Protein AF-A0A251U8L8-F1 (afdb_monomer)

pLDDT: mean 77.56, std 22.15, range [32.16, 98.56]

Secondary structure (DSSP, 8-state):
-EEE-TTS---S----TT-TT--EEE--SS--S--TT-TT-TT--EEE--SS---SSGGGGGGGG-TT--EEE--SS-TTSS---TTTTTT-----------SSS-SS-SS-GGGS-HHHHHHHHTTS--SEEE-TT-TTHHHHHHHH-

Solvent-accessible surface area (backbone atoms only — not comparable to full-atom values): 8426 Å² total; per-residue (Å²): 83,79,48,81,60,49,67,66,67,41,55,64,57,63,85,39,80,86,49,46,69,34,25,30,41,34,44,25,48,26,47,27,46,42,48,55,43,52,47,58,29,48,49,24,28,34,42,33,44,26,39,25,49,32,35,43,63,76,30,48,48,38,55,54,51,28,66,45,30,28,37,41,32,48,19,44,24,33,29,52,70,56,86,72,79,60,79,74,64,78,74,72,80,86,72,96,70,95,71,92,69,79,90,78,76,80,89,77,74,81,88,56,88,79,74,72,61,67,60,55,52,36,67,33,49,63,78,44,64,65,78,42,78,44,39,56,73,23,71,39,38,72,60,58,55,69,60,78,110

Organism: Helianthus annuus (NCBI:txid4232)

Radius of gyration: 16.39 Å; Cα contacts (8 Å, |Δi|>4): 284; chains: 1; bounding box: 43×41×38 Å

Structure (mmCIF, N/CA/C/O backbone):
data_AF-A0A251U8L8-F1
#
_entry.id   AF-A0A251U8L8-F1
#
loop_
_atom_site.group_PDB
_atom_site.id
_atom_site.type_symbol
_atom_site.label_atom_id
_atom_site.label_alt_id
_atom_site.label_comp_id
_atom_site.label_asym_id
_atom_site.label_entity_id
_atom_site.label_seq_id
_atom_site.pdbx_PDB_ins_code
_atom_site.Cartn_x
_atom_site.Cartn_y
_atom_site.Cartn_z
_atom_site.occupancy
_atom_site.B_iso_or_equiv
_atom_site.auth_seq_id
_atom_site.auth_comp_id
_atom_site.auth_asym_id
_atom_site.auth_atom_id
_atom_site.pdbx_PDB_model_num
ATOM 1 N N . MET A 1 1 ? -15.989 6.226 3.269 1.00 86.88 1 MET A N 1
ATOM 2 C CA . MET A 1 1 ? -16.018 6.771 1.889 1.00 86.88 1 MET A CA 1
ATOM 3 C C . MET A 1 1 ? -15.158 5.890 0.994 1.00 86.88 1 MET A C 1
ATOM 5 O O . MET A 1 1 ? -14.094 5.481 1.447 1.00 86.88 1 MET A O 1
ATOM 9 N N . CYS A 1 2 ? -15.615 5.584 -0.222 1.00 94.44 2 CYS A N 1
ATOM 10 C CA . CYS A 1 2 ? -14.867 4.797 -1.208 1.00 94.44 2 CYS A CA 1
ATOM 11 C C . CYS A 1 2 ? -14.440 5.710 -2.364 1.00 94.44 2 CYS A C 1
ATOM 13 O O . CYS A 1 2 ? -15.268 6.466 -2.872 1.00 94.44 2 CYS A O 1
ATOM 15 N N . LEU A 1 3 ? -13.169 5.651 -2.749 1.00 95.31 3 LEU A N 1
ATOM 16 C CA . LEU A 1 3 ? -12.594 6.389 -3.867 1.00 95.31 3 LEU A CA 1
ATOM 17 C C . LEU A 1 3 ? -11.975 5.392 -4.849 1.00 95.31 3 LEU A C 1
ATOM 19 O O . LEU A 1 3 ? -11.198 4.533 -4.441 1.00 95.31 3 LEU A O 1
ATOM 23 N N . ARG A 1 4 ? -12.318 5.511 -6.134 1.00 96.25 4 ARG A N 1
ATOM 24 C CA . ARG A 1 4 ? -11.765 4.668 -7.199 1.00 96.25 4 ARG A CA 1
ATOM 25 C C . ARG A 1 4 ? -10.982 5.519 -8.183 1.00 96.25 4 ARG A C 1
ATOM 27 O O . ARG A 1 4 ? -11.514 6.492 -8.711 1.00 96.25 4 ARG A O 1
ATOM 34 N N . LEU A 1 5 ? -9.730 5.144 -8.389 1.00 94.94 5 LEU A N 1
ATOM 35 C CA . LEU A 1 5 ? -8.741 5.785 -9.250 1.00 94.94 5 LEU A CA 1
ATOM 36 C C . LEU A 1 5 ? -8.019 4.730 -10.111 1.00 94.94 5 LEU A C 1
ATOM 38 O O . LEU A 1 5 ? -6.861 4.909 -10.483 1.00 94.94 5 LEU A O 1
ATOM 42 N N . ASN A 1 6 ? -8.686 3.611 -10.397 1.00 96.38 6 ASN A N 1
ATOM 43 C CA . ASN A 1 6 ? -8.136 2.501 -11.163 1.00 96.38 6 ASN A CA 1
ATOM 44 C C . ASN A 1 6 ? -8.095 2.803 -12.672 1.00 96.38 6 ASN A C 1
ATOM 46 O O . ASN A 1 6 ? -8.942 3.536 -13.184 1.00 96.38 6 ASN A O 1
ATOM 50 N N . SER A 1 7 ? -7.147 2.202 -13.397 1.00 96.25 7 SER A N 1
ATOM 51 C CA . SER A 1 7 ? -7.055 2.303 -14.869 1.00 96.25 7 SER A CA 1
ATOM 52 C C . SER A 1 7 ? -6.868 3.727 -15.414 1.00 96.25 7 SER A C 1
ATOM 54 O O . SER A 1 7 ? -7.294 4.039 -16.526 1.00 96.25 7 SER A O 1
ATOM 56 N N . LEU A 1 8 ? -6.208 4.597 -14.648 1.00 95.88 8 LEU A N 1
ATOM 57 C CA . LEU A 1 8 ? -5.952 5.995 -15.014 1.00 95.88 8 LEU A CA 1
ATOM 58 C C . LEU A 1 8 ? -4.519 6.236 -15.512 1.00 95.88 8 LEU A C 1
ATOM 60 O O . LEU A 1 8 ? -4.167 7.370 -15.827 1.00 95.88 8 LEU A O 1
ATOM 64 N N . SER A 1 9 ? -3.700 5.182 -15.615 1.00 95.94 9 SER A N 1
ATOM 65 C CA . SER A 1 9 ? -2.273 5.271 -15.969 1.00 95.94 9 SER A CA 1
ATOM 66 C C . SER A 1 9 ? -1.478 6.179 -15.020 1.00 95.94 9 SER A C 1
ATOM 68 O O . SER A 1 9 ? -0.563 6.886 -15.438 1.00 95.94 9 SER A O 1
ATOM 70 N N . LEU A 1 10 ? -1.840 6.185 -13.734 1.00 94.38 10 LEU A N 1
ATOM 71 C CA . LEU A 1 10 ? -1.121 6.950 -12.716 1.00 94.38 10 LEU A CA 1
ATOM 72 C C . LEU A 1 10 ? 0.264 6.343 -12.501 1.00 94.38 10 LEU A C 1
ATOM 74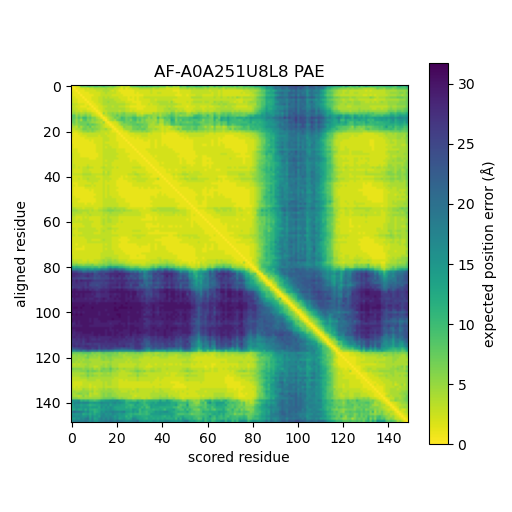 O O . LEU A 1 10 ? 0.369 5.159 -12.196 1.00 94.38 10 LEU A O 1
ATOM 78 N N . SER A 1 11 ? 1.315 7.151 -12.615 1.00 93.88 11 SER A N 1
ATOM 79 C CA . SER A 1 11 ? 2.693 6.732 -12.321 1.00 93.88 11 SER A CA 1
ATOM 80 C C . SER A 1 11 ? 3.147 7.085 -10.904 1.00 93.88 11 SER A C 1
ATOM 82 O O . SER A 1 11 ? 4.084 6.486 -10.378 1.00 93.88 11 SER A O 1
ATOM 84 N N . GLN A 1 12 ? 2.471 8.048 -10.275 1.00 90.25 12 GLN A N 1
ATOM 85 C CA . GLN A 1 12 ? 2.777 8.543 -8.940 1.00 90.25 12 GLN A CA 1
ATOM 86 C C . GLN A 1 12 ? 1.505 8.974 -8.215 1.00 90.25 12 GLN A C 1
ATOM 88 O O . GLN A 1 12 ? 0.526 9.411 -8.830 1.00 90.25 12 GLN A O 1
ATOM 93 N N . ILE A 1 13 ? 1.557 8.892 -6.893 1.00 87.19 13 ILE A N 1
ATOM 94 C CA . ILE A 1 13 ? 0.554 9.456 -6.004 1.00 87.19 13 ILE A CA 1
ATOM 95 C C . ILE A 1 13 ? 0.966 10.898 -5.665 1.00 87.19 13 ILE A C 1
ATOM 97 O O . ILE A 1 13 ? 2.141 11.198 -5.477 1.00 87.19 13 ILE A O 1
ATOM 101 N N . GLY A 1 14 ? 0.002 11.821 -5.665 1.00 79.50 14 GLY A N 1
ATOM 102 C CA . GLY A 1 14 ? 0.197 13.174 -5.132 1.00 79.50 14 GLY A CA 1
ATOM 103 C C . GLY A 1 14 ? -0.200 13.259 -3.655 1.00 79.50 14 GLY A C 1
ATOM 104 O O . GLY A 1 14 ? -0.655 12.283 -3.069 1.00 79.50 14 GLY A O 1
ATOM 105 N N . SER A 1 15 ? -0.111 14.449 -3.057 1.00 75.50 15 SER A N 1
ATOM 106 C CA . SER A 1 15 ? -0.566 14.659 -1.673 1.00 75.50 15 SER A CA 1
ATOM 107 C C . SER A 1 15 ? -2.067 14.398 -1.514 1.00 75.50 15 SER A C 1
ATOM 109 O O . SER A 1 15 ? -2.900 15.104 -2.094 1.00 75.50 15 SER A O 1
ATOM 111 N N . PHE A 1 16 ? -2.417 13.444 -0.649 1.00 81.00 16 PHE A N 1
ATOM 112 C CA . PHE A 1 16 ? -3.795 13.144 -0.254 1.00 81.00 16 PHE A CA 1
ATOM 113 C C . PHE A 1 16 ? -4.217 13.798 1.071 1.00 81.00 16 PHE A C 1
ATOM 115 O O . PHE A 1 16 ? -5.218 13.403 1.670 1.00 81.00 16 PHE A O 1
ATOM 122 N N . ASP A 1 17 ? -3.530 14.859 1.500 1.00 76.94 17 ASP A N 1
ATOM 123 C CA . ASP A 1 17 ? -3.715 15.528 2.804 1.00 76.94 17 ASP A CA 1
ATOM 124 C C . ASP A 1 17 ? -5.145 16.028 3.074 1.00 76.94 17 ASP A C 1
ATOM 126 O O . ASP A 1 17 ? -5.520 16.319 4.208 1.00 76.94 17 ASP A O 1
ATOM 130 N N . ARG A 1 18 ? -5.973 16.137 2.028 1.00 81.75 18 ARG A N 1
ATOM 131 C CA . ARG A 1 18 ? -7.382 16.552 2.116 1.00 81.75 18 ARG A CA 1
ATOM 132 C C . ARG A 1 18 ? -8.379 15.393 2.087 1.00 81.75 18 ARG A C 1
ATOM 134 O O . ARG A 1 18 ? -9.568 15.622 2.292 1.00 81.75 18 ARG A O 1
ATOM 141 N N . LEU A 1 19 ? -7.931 14.165 1.832 1.00 84.19 19 LEU A N 1
ATOM 142 C CA . LEU A 1 19 ? -8.779 12.977 1.688 1.00 84.19 19 LEU A CA 1
ATOM 143 C C . LEU A 1 19 ? -8.807 12.108 2.956 1.00 84.19 19 LEU A C 1
ATOM 145 O O . LEU A 1 19 ? -9.008 10.899 2.889 1.00 84.19 19 LEU A O 1
ATOM 149 N N . 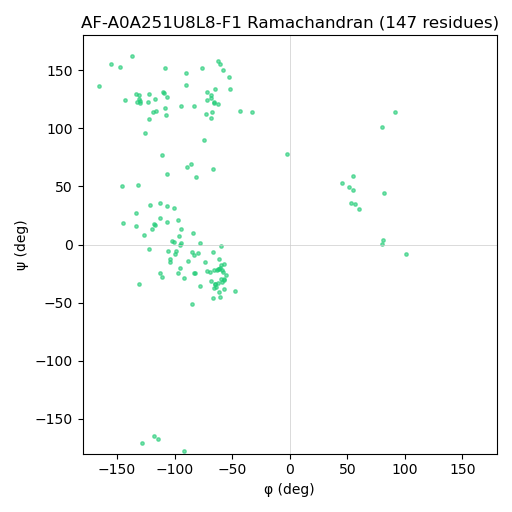LEU A 1 20 ? -8.683 12.733 4.128 1.00 85.69 20 LEU A N 1
ATOM 150 C CA . LEU A 1 20 ? -8.534 12.064 5.429 1.00 85.69 20 LEU A CA 1
ATOM 151 C C . LEU A 1 20 ? -9.703 11.132 5.813 1.00 85.69 20 LEU A C 1
ATOM 153 O O . LEU A 1 20 ? -9.550 10.283 6.686 1.00 85.69 20 LEU A O 1
ATOM 157 N N . TRP A 1 21 ? -10.868 11.268 5.170 1.00 90.56 21 TRP A N 1
ATOM 158 C CA . TRP A 1 21 ? -12.0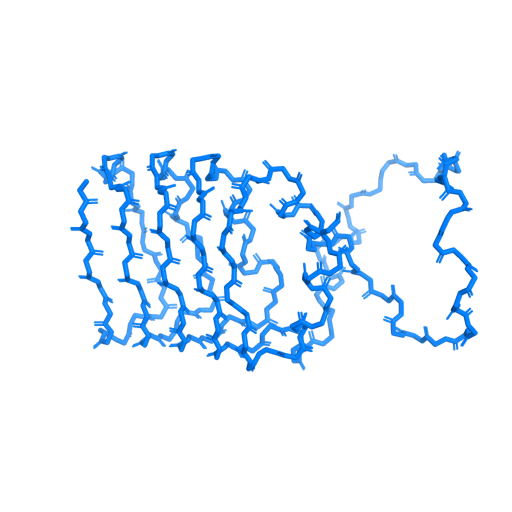67 10.453 5.428 1.00 90.56 21 TRP A CA 1
ATOM 159 C C . TRP A 1 21 ? -12.223 9.231 4.508 1.00 90.56 21 TRP A C 1
ATOM 161 O O . TRP A 1 21 ? -13.231 8.514 4.590 1.00 90.56 21 TRP A O 1
ATOM 171 N N . VAL A 1 22 ? -11.276 8.996 3.595 1.00 95.19 22 VAL A N 1
ATOM 172 C CA . VAL A 1 22 ? -11.298 7.822 2.714 1.00 95.19 22 VAL A CA 1
ATOM 173 C C . VAL A 1 22 ? -11.057 6.560 3.544 1.00 95.19 22 VAL A C 1
ATOM 175 O O . VAL A 1 22 ? -10.121 6.482 4.329 1.00 95.19 22 VAL A O 1
ATOM 178 N N . GLN A 1 23 ? -11.940 5.576 3.371 1.00 97.25 23 GLN A N 1
ATOM 179 C CA . GLN A 1 23 ? -11.877 4.271 4.043 1.00 97.25 23 GLN A CA 1
ATOM 180 C C . GLN A 1 23 ? -11.553 3.147 3.058 1.00 97.25 23 GLN A C 1
ATOM 182 O O . GLN A 1 23 ? -10.953 2.151 3.435 1.00 97.25 23 GLN A O 1
ATOM 187 N N . SER A 1 24 ? -11.930 3.309 1.791 1.00 98.00 24 SER A N 1
ATOM 188 C CA . SER A 1 24 ? -11.605 2.366 0.727 1.00 98.00 24 SER A CA 1
ATOM 189 C C . SER A 1 24 ? -11.026 3.123 -0.458 1.00 98.00 24 SER A C 1
ATOM 191 O O . SER A 1 24 ? -11.622 4.109 -0.899 1.00 98.00 24 SER A O 1
ATOM 193 N N . LEU A 1 25 ? -9.875 2.669 -0.941 1.00 97.56 25 LEU A N 1
ATOM 194 C CA . LEU A 1 25 ? -9.159 3.256 -2.063 1.00 97.56 25 LEU A CA 1
ATOM 195 C C . LEU A 1 25 ? -8.796 2.165 -3.067 1.00 97.56 25 LEU A C 1
ATOM 197 O O . LEU A 1 25 ? -8.113 1.203 -2.727 1.00 97.56 25 LEU A O 1
ATOM 201 N N . ASP A 1 26 ? -9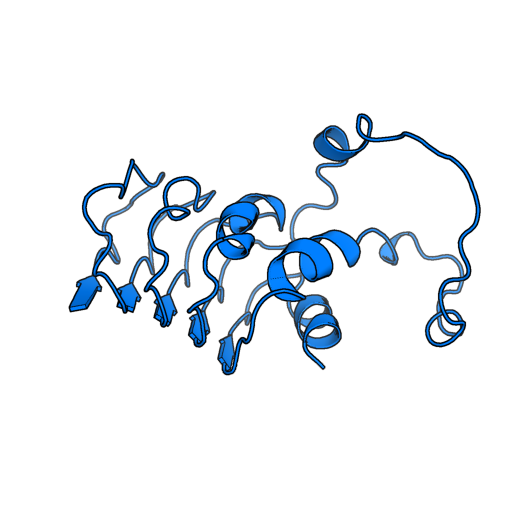.259 2.336 -4.298 1.00 98.19 26 ASP A N 1
ATOM 202 C CA . ASP A 1 26 ? -8.907 1.473 -5.419 1.00 98.19 26 ASP A CA 1
ATOM 203 C C . ASP A 1 26 ? -7.955 2.216 -6.360 1.00 98.19 26 ASP A C 1
ATOM 205 O O . ASP A 1 26 ? -8.343 3.197 -6.994 1.00 98.19 26 ASP A O 1
ATOM 209 N N . LEU A 1 27 ? -6.705 1.765 -6.408 1.00 97.88 27 LEU A N 1
ATOM 210 C CA . LEU A 1 27 ? -5.626 2.254 -7.268 1.00 97.88 27 LEU A CA 1
ATOM 211 C C . LEU A 1 27 ? -5.150 1.162 -8.240 1.00 97.88 27 LEU A C 1
ATOM 213 O O . LEU A 1 27 ? -4.061 1.278 -8.810 1.00 97.88 27 LEU A O 1
ATOM 217 N N . SER A 1 28 ? -5.948 0.110 -8.435 1.00 98.56 28 SER A N 1
ATOM 218 C CA . SER A 1 28 ? -5.579 -1.019 -9.285 1.00 98.56 28 SER A CA 1
ATOM 219 C C . SER A 1 28 ? -5.375 -0.625 -10.752 1.00 98.56 28 SER A C 1
ATOM 221 O O . SER A 1 28 ? -5.903 0.383 -11.231 1.00 98.56 28 SER A O 1
ATOM 223 N N . HIS A 1 29 ? -4.616 -1.430 -11.496 1.00 98.38 29 HIS A N 1
ATOM 224 C CA . HIS A 1 29 ? -4.377 -1.222 -12.930 1.00 98.38 29 HIS A CA 1
ATOM 225 C C . HIS A 1 29 ? -3.813 0.172 -13.257 1.00 98.38 29 HIS A C 1
ATOM 227 O O . HIS A 1 29 ? -4.294 0.857 -14.162 1.00 98.38 29 HIS A O 1
ATOM 233 N N . ASN A 1 30 ? -2.808 0.611 -12.507 1.00 98.31 30 ASN A N 1
ATOM 234 C CA . ASN A 1 30 ? -2.053 1.830 -12.785 1.00 98.31 30 ASN A CA 1
ATOM 235 C C . ASN A 1 30 ? -0.578 1.471 -13.046 1.00 98.31 30 ASN A C 1
ATOM 237 O O . ASN A 1 30 ? -0.258 0.328 -13.354 1.00 98.31 30 ASN A O 1
ATOM 241 N N . GLN A 1 31 ? 0.309 2.462 -13.016 1.00 97.44 31 GLN A N 1
ATOM 242 C CA . GLN A 1 31 ? 1.745 2.315 -13.268 1.00 97.44 31 GLN A CA 1
ATOM 243 C C . GLN A 1 31 ? 2.549 2.798 -12.052 1.00 97.44 31 GLN A C 1
ATOM 245 O O . GLN A 1 31 ? 3.602 3.427 -12.184 1.00 97.44 31 GLN A O 1
ATOM 250 N N . LEU A 1 32 ? 2.003 2.601 -10.848 1.00 96.56 32 LEU A N 1
ATOM 251 C CA . LEU A 1 32 ? 2.602 3.098 -9.616 1.00 96.56 32 LEU A CA 1
ATOM 252 C C . LEU A 1 32 ? 3.859 2.300 -9.279 1.00 96.56 32 LEU A C 1
ATOM 254 O O . LEU A 1 32 ? 3.827 1.073 -9.237 1.00 96.56 32 LEU A O 1
ATOM 258 N N . HIS A 1 33 ? 4.938 3.020 -8.980 1.00 94.38 33 HIS A N 1
ATOM 259 C CA . HIS A 1 33 ? 6.209 2.449 -8.516 1.00 94.38 33 HIS A CA 1
ATOM 260 C C . HIS A 1 33 ? 6.424 2.646 -7.007 1.00 94.38 33 HIS A C 1
ATOM 262 O O . HIS A 1 33 ? 7.325 2.057 -6.420 1.00 94.38 33 HIS A O 1
ATOM 268 N N . SER A 1 34 ? 5.603 3.489 -6.378 1.00 93.00 34 SER A N 1
ATOM 269 C CA . SER A 1 34 ? 5.593 3.791 -4.946 1.00 93.00 34 SER A CA 1
ATOM 270 C C . SER A 1 34 ? 4.200 4.269 -4.547 1.00 93.00 34 SER A C 1
ATOM 272 O O . SER A 1 34 ? 3.458 4.793 -5.385 1.00 93.00 34 SER A O 1
ATOM 274 N N . ILE A 1 35 ? 3.861 4.111 -3.268 1.00 94.56 35 ILE A N 1
ATOM 275 C CA . ILE A 1 35 ? 2.628 4.646 -2.678 1.00 94.56 35 ILE A CA 1
ATOM 276 C C . ILE A 1 35 ? 2.859 5.854 -1.753 1.00 94.56 35 ILE A C 1
ATOM 278 O O . ILE A 1 35 ? 2.022 6.154 -0.898 1.00 94.56 35 ILE A O 1
ATOM 282 N N . GLU A 1 36 ? 4.006 6.522 -1.893 1.00 92.31 36 GLU A N 1
ATOM 283 C CA . GLU A 1 36 ? 4.311 7.775 -1.190 1.00 92.31 36 GLU A CA 1
ATOM 284 C C . GLU A 1 36 ? 3.186 8.801 -1.394 1.00 92.31 36 GLU A C 1
ATOM 286 O O . GLU A 1 36 ? 2.693 8.979 -2.506 1.00 92.31 36 GLU A O 1
ATOM 291 N N . GLY A 1 37 ? 2.749 9.449 -0.315 1.00 90.44 37 GLY A N 1
ATOM 292 C CA . GLY A 1 37 ? 1.607 10.370 -0.301 1.00 90.44 37 GLY A CA 1
ATOM 293 C C . GLY A 1 37 ? 0.311 9.772 0.261 1.00 90.44 37 GLY A C 1
ATOM 294 O O . GLY A 1 37 ? -0.659 10.507 0.472 1.00 90.44 37 GLY A O 1
ATOM 295 N N . LEU A 1 38 ? 0.265 8.459 0.538 1.00 93.62 38 LEU A N 1
ATOM 296 C CA . LEU A 1 38 ? -0.866 7.823 1.231 1.00 93.62 38 LEU A CA 1
ATOM 297 C C . LEU A 1 38 ? -0.801 7.933 2.762 1.00 93.62 38 LEU A C 1
ATOM 299 O O . LEU A 1 38 ? -1.792 7.618 3.415 1.00 93.62 38 LEU A O 1
ATOM 303 N N . GLU A 1 39 ? 0.303 8.398 3.352 1.00 91.94 39 GLU A N 1
ATOM 304 C CA . GLU A 1 39 ? 0.575 8.371 4.801 1.00 91.94 39 GLU A CA 1
ATOM 305 C C . GLU A 1 39 ? -0.507 9.086 5.623 1.00 91.94 39 GLU A C 1
ATOM 307 O O . GLU A 1 39 ? -0.790 8.714 6.764 1.00 91.94 39 GLU A O 1
ATOM 312 N N . ALA A 1 40 ? -1.144 10.105 5.043 1.00 91.25 40 ALA A N 1
ATOM 313 C CA . ALA A 1 40 ? -2.191 10.887 5.689 1.00 91.25 40 ALA A CA 1
ATOM 314 C C . ALA A 1 40 ? -3.536 10.139 5.819 1.00 91.25 40 ALA A C 1
ATOM 316 O O . ALA A 1 40 ? -4.397 10.553 6.598 1.00 91.25 40 ALA A O 1
ATOM 317 N N . LEU A 1 41 ? -3.746 9.028 5.099 1.00 93.56 41 LEU A N 1
ATOM 318 C CA . LEU A 1 41 ? -5.024 8.304 5.051 1.00 93.56 41 LEU A CA 1
ATOM 319 C C . LEU A 1 41 ? -5.235 7.373 6.257 1.00 93.56 41 LEU A C 1
ATOM 321 O O . LEU A 1 41 ? -5.476 6.176 6.126 1.00 93.56 41 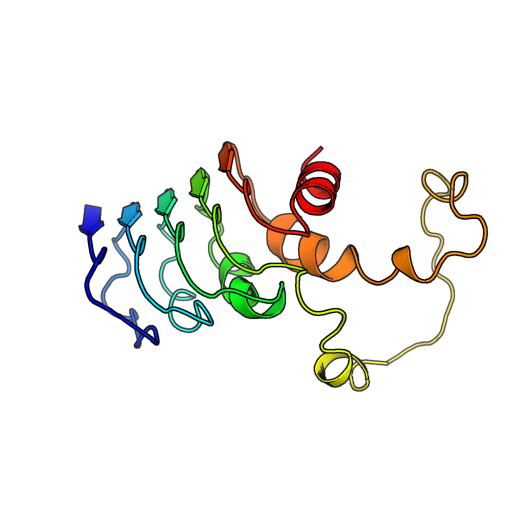LEU A O 1
ATOM 325 N N . GLN A 1 42 ? -5.197 7.936 7.462 1.00 91.88 42 GLN A N 1
ATOM 326 C CA . GLN A 1 42 ? -5.251 7.207 8.736 1.00 91.88 42 GLN A CA 1
ATOM 327 C C . GLN A 1 42 ? -6.531 6.371 8.947 1.00 91.88 42 GLN A C 1
ATOM 329 O O . GLN A 1 42 ? -6.539 5.443 9.759 1.00 91.88 42 GLN A O 1
ATOM 334 N N . LEU A 1 43 ? -7.614 6.679 8.222 1.00 95.31 43 LEU A N 1
ATOM 335 C CA . LEU A 1 43 ? -8.888 5.946 8.263 1.00 95.31 43 LEU A CA 1
ATOM 336 C C . LEU A 1 43 ? -9.026 4.875 7.171 1.00 95.31 43 LEU A C 1
ATOM 338 O O . LEU A 1 43 ? -10.055 4.196 7.122 1.00 95.31 43 LEU A O 1
ATOM 342 N N . LEU A 1 44 ? -8.021 4.709 6.306 1.00 97.06 44 LEU A N 1
ATOM 343 C CA . LEU A 1 44 ? -8.062 3.733 5.227 1.00 97.06 44 LEU A CA 1
ATOM 344 C C . LEU A 1 44 ? -8.075 2.313 5.797 1.00 97.06 44 LEU A C 1
ATOM 346 O O . LEU A 1 44 ? -7.174 1.928 6.537 1.00 97.06 44 LEU A O 1
ATOM 350 N N . SER A 1 45 ? -9.102 1.539 5.450 1.00 97.75 45 SER A N 1
ATOM 351 C CA . SER A 1 45 ? -9.296 0.156 5.890 1.00 97.75 45 SER A CA 1
ATOM 352 C C . SER A 1 45 ? -9.174 -0.861 4.757 1.00 97.75 45 SER A C 1
ATOM 354 O O . SER A 1 45 ? -8.810 -2.008 5.016 1.00 97.75 45 SER A O 1
ATOM 356 N N . CYS A 1 46 ? -9.419 -0.441 3.514 1.00 98.31 46 CYS A N 1
ATOM 357 C CA . CYS A 1 46 ? -9.298 -1.262 2.313 1.00 98.31 46 CYS A CA 1
ATOM 358 C C . CYS A 1 46 ? -8.482 -0.531 1.241 1.00 98.31 46 CYS A C 1
ATOM 360 O O . CYS A 1 46 ? -8.823 0.593 0.863 1.00 98.31 46 CYS A O 1
ATOM 362 N N . LEU A 1 47 ? -7.425 -1.173 0.749 1.00 98.25 47 LEU A N 1
ATOM 363 C CA . LEU A 1 47 ? -6.549 -0.637 -0.288 1.00 98.25 47 LEU A CA 1
ATOM 364 C C . LEU A 1 47 ? -6.299 -1.693 -1.365 1.00 98.25 47 LEU A C 1
ATOM 366 O O . LEU A 1 47 ? -5.792 -2.772 -1.066 1.00 98.25 47 LEU A O 1
ATOM 370 N N . ASN A 1 48 ? -6.628 -1.359 -2.611 1.00 98.56 48 ASN A N 1
ATOM 371 C CA . ASN A 1 48 ? -6.296 -2.176 -3.773 1.00 98.56 48 ASN A CA 1
ATOM 372 C C . ASN A 1 48 ? -5.198 -1.493 -4.602 1.00 98.56 48 ASN A C 1
ATOM 374 O O . ASN A 1 48 ? -5.400 -0.395 -5.118 1.00 98.56 48 ASN A O 1
ATOM 378 N N . LEU A 1 49 ? -4.049 -2.152 -4.711 1.00 98.19 49 LEU A N 1
ATOM 379 C CA . LEU A 1 49 ? -2.867 -1.765 -5.485 1.00 98.19 49 LEU A CA 1
ATOM 380 C C . LEU A 1 49 ? -2.521 -2.819 -6.546 1.00 98.19 49 LEU A C 1
ATOM 382 O O . LEU A 1 49 ? -1.423 -2.784 -7.108 1.00 98.19 49 LEU A O 1
ATOM 386 N N . SER A 1 50 ? -3.427 -3.758 -6.824 1.00 98.38 50 SER A N 1
ATOM 387 C CA . SER A 1 50 ? -3.180 -4.823 -7.794 1.00 98.38 50 SER A CA 1
ATOM 388 C C . SER A 1 50 ? -2.851 -4.276 -9.183 1.00 98.38 50 SER A C 1
ATOM 390 O O . SER A 1 50 ? -3.319 -3.199 -9.565 1.00 98.38 50 SER A O 1
ATOM 392 N N . HIS A 1 51 ? -2.051 -5.012 -9.955 1.00 98.06 51 HIS A N 1
ATOM 393 C CA . HIS A 1 51 ? -1.664 -4.609 -11.311 1.00 98.06 51 HIS A CA 1
ATOM 394 C C . HIS A 1 51 ? -1.029 -3.205 -11.357 1.00 98.06 51 HIS A C 1
ATOM 396 O O . HIS A 1 51 ? -1.539 -2.298 -12.015 1.00 98.06 51 HIS A O 1
ATOM 402 N N . ASN A 1 52 ? 0.074 -3.035 -10.630 1.00 98.00 52 ASN A N 1
ATOM 403 C CA . ASN A 1 52 ? 0.949 -1.859 -10.670 1.00 98.00 52 ASN A CA 1
ATOM 404 C C . ASN A 1 52 ? 2.412 -2.310 -10.886 1.00 98.00 52 ASN A C 1
ATOM 406 O O . ASN A 1 52 ? 2.666 -3.479 -11.176 1.00 98.00 52 ASN A O 1
ATOM 410 N N . ASN A 1 53 ? 3.379 -1.397 -10.760 1.00 95.75 53 ASN A N 1
ATOM 411 C CA . ASN A 1 53 ? 4.812 -1.662 -10.949 1.00 95.75 53 ASN A CA 1
ATOM 412 C C . ASN A 1 53 ? 5.594 -1.544 -9.629 1.00 95.75 53 ASN A C 1
ATOM 414 O O . ASN A 1 53 ? 6.723 -1.051 -9.598 1.00 95.75 53 ASN A O 1
ATOM 418 N N . LEU A 1 54 ? 4.993 -1.953 -8.506 1.00 92.94 54 LEU A N 1
ATOM 419 C CA . LEU A 1 54 ? 5.660 -1.907 -7.203 1.00 92.94 54 LEU A CA 1
ATOM 420 C C . LEU A 1 54 ? 6.732 -3.000 -7.155 1.00 92.94 54 LEU A C 1
ATOM 422 O O . LEU A 1 54 ? 6.402 -4.181 -7.156 1.00 92.94 54 LEU A O 1
ATOM 426 N N . SER A 1 55 ? 8.010 -2.622 -7.121 1.00 88.88 55 SER A N 1
ATOM 427 C CA . SER A 1 55 ? 9.122 -3.571 -7.287 1.00 88.88 55 SER A CA 1
ATOM 428 C C . SER A 1 55 ? 9.860 -3.936 -5.992 1.00 88.88 55 SER A C 1
ATOM 430 O O . SER A 1 55 ? 10.610 -4.913 -5.949 1.00 88.88 55 SER A O 1
ATOM 432 N N . SER A 1 56 ? 9.672 -3.168 -4.916 1.00 85.31 56 SER A N 1
ATOM 433 C CA . SER A 1 56 ? 10.389 -3.331 -3.644 1.00 85.31 56 SER A CA 1
ATOM 434 C C . SER A 1 56 ? 9.465 -3.188 -2.436 1.00 85.31 56 SER A C 1
ATOM 436 O O . SER A 1 56 ? 8.387 -2.602 -2.522 1.00 85.31 56 SER A O 1
ATOM 438 N N . PHE A 1 57 ? 9.912 -3.669 -1.274 1.00 84.69 57 PHE A N 1
ATOM 439 C CA . PHE A 1 57 ? 9.220 -3.395 -0.013 1.00 84.69 57 PHE A CA 1
ATOM 440 C C . PHE A 1 57 ? 9.252 -1.908 0.346 1.00 84.69 57 PHE A C 1
ATOM 442 O O . PHE A 1 57 ? 8.257 -1.385 0.830 1.00 84.69 57 PHE A O 1
ATOM 449 N N . THR A 1 58 ? 10.330 -1.192 0.019 1.00 83.56 58 THR A N 1
ATOM 450 C CA . THR A 1 58 ? 10.421 0.260 0.248 1.00 83.56 58 THR A CA 1
ATOM 451 C C . THR A 1 58 ? 9.338 1.056 -0.489 1.00 83.56 58 THR A C 1
ATOM 453 O O . THR A 1 58 ? 8.864 2.064 0.027 1.00 83.56 58 THR A O 1
ATOM 456 N N . ALA A 1 59 ? 8.859 0.579 -1.644 1.00 89.50 59 ALA A N 1
ATOM 457 C CA . ALA A 1 59 ? 7.720 1.178 -2.346 1.00 89.50 59 ALA A CA 1
ATOM 458 C C . ALA A 1 59 ? 6.420 1.154 -1.520 1.00 89.50 59 ALA A C 1
ATOM 460 O O . ALA A 1 59 ? 5.519 1.948 -1.783 1.00 89.50 59 ALA A O 1
ATOM 461 N N . LEU A 1 60 ? 6.333 0.258 -0.528 1.00 91.75 60 LEU A N 1
ATOM 462 C CA . LEU A 1 60 ? 5.211 0.066 0.392 1.00 91.75 60 LEU A CA 1
ATOM 463 C C . LEU A 1 60 ? 5.436 0.707 1.769 1.00 91.75 60 LEU A C 1
ATOM 465 O O . LEU A 1 60 ? 4.570 0.594 2.638 1.00 91.75 60 LEU A O 1
ATOM 469 N N . ASP A 1 61 ? 6.560 1.394 1.988 1.00 90.19 61 ASP A N 1
ATOM 470 C CA . ASP A 1 61 ? 6.899 2.012 3.274 1.00 90.19 61 ASP A CA 1
ATOM 471 C C . ASP A 1 61 ? 5.762 2.830 3.914 1.00 90.19 61 ASP A C 1
ATOM 473 O O . ASP A 1 61 ? 5.576 2.701 5.129 1.00 90.19 61 ASP A O 1
ATOM 477 N N . PRO A 1 62 ? 4.958 3.607 3.158 1.00 92.94 62 PRO A N 1
ATOM 478 C CA . PRO A 1 62 ? 3.832 4.372 3.697 1.00 92.94 62 PRO A CA 1
ATOM 479 C C . PRO A 1 62 ? 2.765 3.541 4.419 1.00 92.94 62 PRO A C 1
ATOM 481 O O . PRO A 1 62 ? 2.084 4.065 5.306 1.00 92.94 62 PRO A O 1
ATOM 484 N N . LEU A 1 63 ? 2.635 2.240 4.117 1.00 94.25 63 LEU A N 1
ATOM 485 C CA . LEU A 1 63 ? 1.665 1.363 4.781 1.00 94.25 63 LEU A CA 1
ATOM 486 C C . LEU A 1 63 ? 1.858 1.338 6.300 1.00 94.25 63 LEU A C 1
ATOM 488 O O . LEU A 1 63 ? 0.875 1.215 7.029 1.00 94.25 63 LEU A O 1
ATOM 492 N N . ARG A 1 64 ? 3.089 1.541 6.797 1.00 92.12 64 ARG A N 1
ATOM 493 C CA . ARG A 1 64 ? 3.402 1.570 8.237 1.00 92.12 64 ARG A CA 1
ATOM 494 C C . ARG A 1 64 ? 2.566 2.594 9.014 1.00 92.12 64 ARG A C 1
ATOM 496 O O . ARG A 1 64 ? 2.352 2.423 10.219 1.00 92.12 64 ARG A O 1
ATOM 503 N N . PHE A 1 65 ? 2.101 3.650 8.344 1.00 92.12 65 PHE A N 1
ATOM 504 C CA . PHE A 1 65 ? 1.295 4.717 8.932 1.00 92.12 65 PHE A CA 1
ATOM 505 C C . PHE A 1 65 ? -0.210 4.423 8.887 1.00 92.12 65 PHE A C 1
ATOM 507 O O . PHE A 1 65 ? -0.966 5.061 9.611 1.00 92.12 65 PHE A O 1
ATOM 514 N N . LEU A 1 66 ? -0.664 3.439 8.108 1.00 94.62 66 LEU A N 1
ATOM 515 C CA . LEU A 1 66 ? -2.083 3.145 7.887 1.00 94.62 66 LEU A CA 1
ATOM 516 C C . LEU A 1 66 ? -2.620 2.150 8.923 1.00 94.62 66 LEU A C 1
ATOM 518 O O . LEU A 1 66 ? -2.982 1.018 8.611 1.00 94.62 66 LEU A O 1
ATOM 522 N N . LYS A 1 67 ? -2.692 2.565 10.193 1.00 93.31 67 LYS A N 1
ATOM 523 C CA . LYS A 1 67 ? -3.061 1.679 11.322 1.00 93.31 67 LYS A CA 1
ATOM 524 C C . LYS A 1 67 ? -4.477 1.091 11.238 1.00 93.31 67 LYS A C 1
ATOM 526 O O . LYS A 1 67 ? -4.774 0.062 11.855 1.00 93.31 67 LYS A O 1
ATOM 531 N N . SER A 1 68 ? -5.354 1.723 10.465 1.00 96.00 68 SER A N 1
ATOM 532 C CA . SER A 1 68 ? -6.718 1.245 10.220 1.00 96.00 68 SER A CA 1
ATOM 533 C C . SER A 1 68 ? -6.813 0.218 9.091 1.00 96.00 68 SER A C 1
ATOM 535 O O . SER A 1 68 ? -7.885 -0.362 8.922 1.00 96.00 68 SER A O 1
ATOM 537 N N . LEU A 1 69 ? -5.726 -0.051 8.357 1.00 97.19 69 LEU A N 1
ATOM 538 C CA . LEU A 1 69 ? -5.740 -0.959 7.215 1.00 97.19 69 LEU A CA 1
ATOM 539 C C . LEU A 1 69 ? -6.044 -2.391 7.673 1.00 97.19 69 LEU A C 1
ATOM 541 O O . LEU A 1 69 ? -5.511 -2.859 8.683 1.00 97.19 69 LEU A O 1
ATOM 545 N N . ARG A 1 70 ? -6.958 -3.058 6.964 1.00 96.56 70 ARG A N 1
ATOM 546 C CA . ARG A 1 70 ? -7.432 -4.424 7.257 1.00 96.56 70 ARG A CA 1
ATOM 547 C C . ARG A 1 70 ? -7.417 -5.322 6.031 1.00 96.56 70 ARG A C 1
ATOM 549 O O . ARG A 1 70 ? -7.202 -6.522 6.177 1.00 96.56 70 ARG A O 1
ATOM 556 N N . VAL A 1 71 ? -7.677 -4.752 4.860 1.00 97.56 71 VAL A N 1
ATOM 557 C CA . VAL A 1 71 ? -7.717 -5.458 3.580 1.00 97.56 71 VAL A CA 1
ATOM 558 C C . VAL A 1 71 ? -6.728 -4.786 2.644 1.00 97.56 71 VAL A C 1
ATOM 560 O O . VAL A 1 71 ? -6.821 -3.578 2.411 1.00 97.56 71 VAL A O 1
ATOM 563 N N . LEU A 1 72 ? -5.780 -5.564 2.137 1.00 97.19 72 LEU A N 1
ATOM 564 C CA . LEU A 1 72 ? -4.755 -5.099 1.218 1.00 97.19 72 LEU A CA 1
ATOM 565 C C . LEU A 1 72 ? -4.632 -6.076 0.052 1.00 97.19 72 LEU A C 1
ATOM 567 O O . LEU A 1 72 ? -4.467 -7.273 0.256 1.00 97.19 72 LEU A O 1
ATOM 571 N N . ASP A 1 73 ? -4.671 -5.548 -1.161 1.00 97.62 73 ASP A N 1
ATOM 572 C CA . ASP A 1 73 ? -4.355 -6.297 -2.372 1.00 97.62 73 ASP A CA 1
ATOM 573 C C . ASP A 1 73 ? -3.154 -5.637 -3.053 1.00 97.62 73 ASP A C 1
ATOM 575 O O . ASP A 1 73 ? -3.226 -4.484 -3.473 1.00 97.62 73 ASP A O 1
ATOM 579 N N . ILE A 1 74 ? -2.036 -6.355 -3.105 1.00 95.81 74 ILE A N 1
ATOM 580 C CA . ILE A 1 74 ? -0.795 -5.980 -3.799 1.00 95.81 74 ILE A CA 1
ATOM 581 C C . ILE A 1 74 ? -0.465 -6.989 -4.904 1.00 95.81 74 ILE A C 1
ATOM 583 O O . ILE A 1 74 ? 0.680 -7.066 -5.353 1.00 95.81 74 ILE A O 1
ATOM 587 N N . SER A 1 75 ? -1.437 -7.796 -5.331 1.00 96.12 75 SER A N 1
ATOM 588 C CA . SER A 1 75 ? -1.242 -8.830 -6.343 1.00 96.12 75 SER A CA 1
ATOM 589 C C . SER A 1 75 ? -0.780 -8.253 -7.688 1.00 96.12 75 SER A C 1
ATOM 591 O O . SER A 1 75 ? -0.987 -7.081 -8.002 1.00 96.12 75 SER A O 1
ATOM 593 N N . TYR A 1 76 ? -0.111 -9.074 -8.491 1.00 96.19 76 TYR A N 1
ATOM 594 C CA . TYR A 1 76 ? 0.366 -8.728 -9.829 1.00 96.19 76 TYR A CA 1
ATOM 595 C C . TYR A 1 76 ? 1.173 -7.421 -9.860 1.00 96.19 76 TYR A C 1
ATOM 597 O O . TYR A 1 76 ? 0.904 -6.525 -10.656 1.00 96.19 76 TYR A O 1
ATOM 605 N N . ASN A 1 77 ? 2.145 -7.326 -8.956 1.00 94.88 77 ASN A N 1
ATOM 606 C CA . ASN A 1 77 ? 3.198 -6.318 -8.948 1.00 94.88 77 ASN A CA 1
ATOM 607 C C . ASN A 1 77 ? 4.556 -7.013 -9.179 1.00 94.88 77 ASN A C 1
ATOM 609 O O . ASN A 1 77 ? 4.618 -8.182 -9.560 1.00 94.88 77 ASN A O 1
ATOM 613 N N . GLU A 1 78 ? 5.657 -6.304 -8.956 1.00 91.50 78 GLU A N 1
ATOM 614 C CA . GLU A 1 78 ? 7.020 -6.785 -9.194 1.00 91.50 78 GLU A CA 1
ATOM 615 C C . GLU A 1 78 ? 7.794 -6.958 -7.871 1.00 91.50 78 GLU A C 1
ATOM 617 O O . GLU A 1 78 ? 9.025 -6.935 -7.844 1.00 91.50 78 GLU A O 1
ATOM 622 N N . ILE A 1 79 ? 7.089 -7.120 -6.741 1.00 87.56 79 ILE A N 1
ATOM 623 C CA . ILE A 1 79 ? 7.706 -7.097 -5.410 1.00 87.56 79 ILE A CA 1
ATOM 624 C C . ILE A 1 79 ? 8.641 -8.297 -5.259 1.00 87.56 79 ILE A C 1
ATOM 626 O O . ILE A 1 79 ? 8.227 -9.457 -5.364 1.00 87.56 79 ILE A O 1
ATOM 630 N N . GLY A 1 80 ? 9.912 -8.005 -4.981 1.00 77.69 80 GLY A N 1
ATOM 631 C CA . GLY A 1 80 ? 10.964 -9.010 -4.836 1.00 77.69 80 GLY A CA 1
ATOM 632 C C . GLY A 1 80 ? 11.545 -9.508 -6.158 1.00 77.69 80 GLY A C 1
ATOM 633 O O . GLY A 1 80 ? 12.396 -10.390 -6.133 1.00 77.69 80 GLY A O 1
ATOM 634 N N . ALA A 1 81 ? 11.124 -8.958 -7.304 1.00 74.94 81 ALA A N 1
ATOM 635 C CA . ALA A 1 81 ? 11.738 -9.261 -8.599 1.00 74.94 81 AL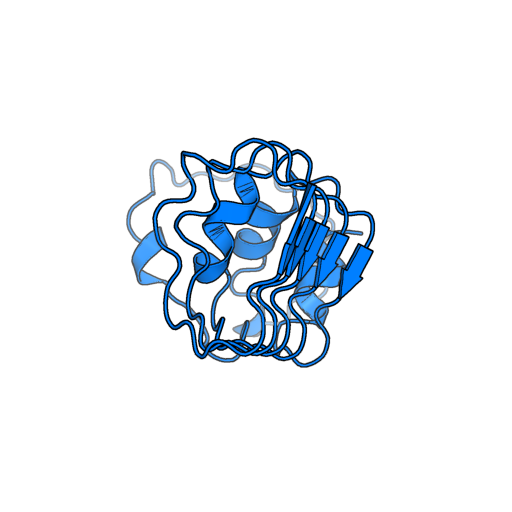A A CA 1
ATOM 636 C C . ALA A 1 81 ? 13.158 -8.678 -8.715 1.00 74.94 81 ALA A C 1
ATOM 638 O O . ALA A 1 81 ? 13.984 -9.172 -9.484 1.00 74.94 81 ALA A O 1
ATOM 639 N N . HIS A 1 82 ? 13.461 -7.640 -7.932 1.00 66.25 82 HIS A N 1
ATOM 640 C CA . HIS A 1 82 ? 14.789 -7.049 -7.842 1.00 66.25 82 HIS A CA 1
ATOM 641 C C . HIS A 1 82 ? 15.335 -7.222 -6.427 1.00 66.25 82 HIS A C 1
ATOM 643 O O . HIS A 1 82 ? 14.803 -6.677 -5.460 1.00 66.25 82 HIS A O 1
ATOM 649 N N . THR A 1 83 ? 16.408 -8.000 -6.303 1.00 53.38 83 THR A N 1
ATOM 650 C CA . THR A 1 83 ? 17.138 -8.152 -5.049 1.00 53.38 83 THR A CA 1
ATOM 651 C C . THR A 1 83 ? 17.824 -6.835 -4.698 1.00 53.38 83 THR A C 1
ATOM 653 O O . THR A 1 83 ? 18.782 -6.435 -5.357 1.00 53.38 83 THR A O 1
ATOM 656 N N . VAL A 1 84 ? 17.358 -6.239 -3.597 1.00 53.84 84 VAL A N 1
ATOM 657 C CA . VAL A 1 84 ? 18.126 -5.389 -2.683 1.00 53.84 84 VAL A CA 1
ATOM 658 C C . VAL A 1 84 ? 18.335 -3.925 -3.119 1.00 53.84 84 VAL A C 1
ATOM 660 O O . VAL A 1 84 ? 19.283 -3.590 -3.824 1.00 53.84 84 VAL A O 1
ATOM 663 N N . ASP A 1 85 ? 17.544 -3.007 -2.546 1.00 46.88 85 ASP A N 1
ATOM 664 C CA . ASP A 1 85 ? 17.987 -1.618 -2.339 1.00 46.88 85 ASP A CA 1
ATOM 665 C C . ASP A 1 85 ? 18.753 -1.525 -1.001 1.00 46.88 85 ASP A C 1
ATOM 667 O O . ASP A 1 85 ? 18.303 -0.941 -0.015 1.00 46.88 85 ASP A O 1
ATOM 671 N N . THR A 1 86 ? 19.949 -2.127 -0.942 1.00 45.47 86 THR A N 1
ATOM 672 C CA . THR A 1 86 ? 20.862 -2.036 0.223 1.00 45.47 86 THR A CA 1
ATOM 673 C C . THR A 1 86 ? 21.303 -0.605 0.504 1.00 45.47 86 THR A C 1
ATOM 675 O O . THR A 1 86 ? 21.868 -0.331 1.566 1.00 45.47 86 THR A O 1
ATOM 678 N N . ARG A 1 87 ? 21.069 0.337 -0.418 1.00 43.69 87 ARG A N 1
ATOM 679 C CA . ARG A 1 87 ? 21.580 1.704 -0.299 1.00 43.69 87 ARG A CA 1
ATOM 680 C C . ARG A 1 87 ? 20.879 2.519 0.777 1.00 43.69 87 ARG A C 1
ATOM 682 O O . ARG A 1 87 ? 21.498 3.449 1.284 1.00 43.69 87 ARG A O 1
ATOM 689 N N . ARG A 1 88 ? 19.648 2.175 1.174 1.00 46.25 88 ARG A N 1
ATOM 690 C CA . AR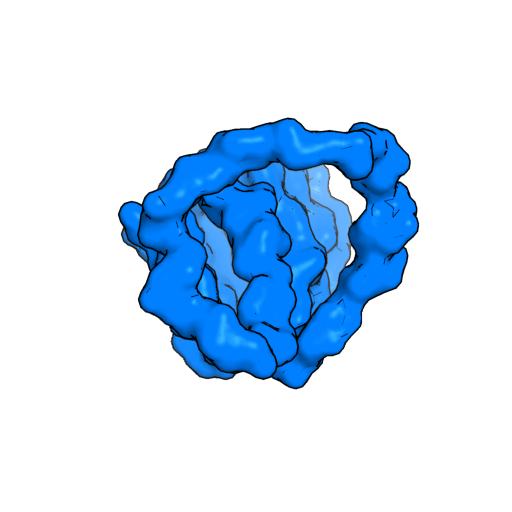G A 1 88 ? 18.939 2.918 2.232 1.00 46.25 88 ARG A CA 1
ATOM 691 C C . ARG A 1 88 ? 19.317 2.508 3.658 1.00 46.25 88 ARG A C 1
ATOM 693 O O . ARG A 1 88 ? 19.225 3.343 4.551 1.00 46.25 88 ARG A O 1
ATOM 700 N N . HIS A 1 89 ? 19.810 1.286 3.869 1.00 47.41 89 HIS A N 1
ATOM 701 C CA . HIS A 1 89 ? 20.108 0.758 5.212 1.00 47.41 89 HIS A CA 1
ATOM 702 C C . HIS A 1 89 ? 21.603 0.698 5.564 1.00 47.41 89 HIS A C 1
ATOM 704 O O . HIS A 1 89 ?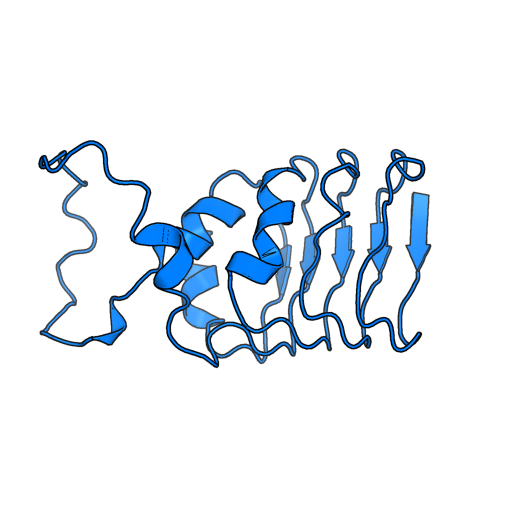 21.951 0.471 6.720 1.00 47.41 89 HIS A O 1
ATOM 710 N N . LEU A 1 90 ? 22.506 1.009 4.627 1.00 42.88 90 LEU A N 1
ATOM 711 C CA . LEU A 1 90 ? 23.936 1.185 4.928 1.00 42.88 90 LEU A CA 1
ATOM 712 C C . LEU A 1 90 ? 24.233 2.412 5.816 1.00 42.88 90 LEU A C 1
ATOM 714 O O . LEU A 1 90 ? 25.369 2.599 6.248 1.00 42.88 90 LEU A O 1
ATOM 718 N N . CYS A 1 91 ? 23.235 3.249 6.113 1.00 39.00 91 CYS A N 1
ATOM 719 C CA . CYS A 1 91 ? 23.386 4.443 6.945 1.00 39.00 91 CYS A CA 1
ATOM 720 C C . CYS A 1 91 ? 22.302 4.536 8.028 1.00 39.00 91 CYS A C 1
ATOM 722 O O . CYS A 1 91 ? 21.638 5.555 8.184 1.00 39.00 91 CYS A O 1
ATOM 724 N N . SER A 1 92 ? 22.105 3.470 8.802 1.00 39.06 92 SER A N 1
ATOM 725 C CA . SER A 1 92 ? 21.438 3.556 10.111 1.00 39.06 92 SER A CA 1
ATOM 726 C C . SER A 1 92 ? 22.033 2.546 11.088 1.00 39.06 92 SER A C 1
ATOM 728 O O . SER A 1 92 ? 21.314 1.772 11.706 1.00 39.06 92 SER A O 1
ATOM 730 N N . SER A 1 93 ? 23.361 2.531 11.221 1.00 37.53 93 SER A N 1
ATOM 731 C CA . SER A 1 93 ? 23.992 1.830 12.339 1.00 37.53 93 SER A CA 1
ATOM 732 C C . SER A 1 93 ? 24.252 2.812 13.474 1.00 37.53 93 SER A C 1
ATOM 734 O O . SER A 1 93 ? 25.034 3.753 13.317 1.00 37.53 93 SER A O 1
ATOM 736 N N . PRO A 1 94 ? 23.643 2.563 14.636 1.00 37.88 94 PRO A N 1
ATOM 737 C CA . PRO A 1 94 ? 24.313 2.787 15.894 1.00 37.88 94 PRO A CA 1
ATOM 738 C C . PRO A 1 94 ? 24.237 1.483 16.699 1.00 37.88 94 PRO A C 1
ATOM 740 O O . PRO A 1 94 ? 23.253 1.286 17.402 1.00 37.88 94 PRO A O 1
ATOM 743 N N . LEU A 1 95 ? 25.293 0.647 16.641 1.00 35.97 95 LEU A N 1
ATOM 744 C CA . LEU A 1 95 ? 25.497 -0.639 17.364 1.00 35.97 95 LEU A CA 1
ATOM 745 C C . LEU A 1 95 ? 24.996 -1.856 16.545 1.00 35.97 95 LEU A C 1
ATOM 747 O O . LEU A 1 95 ? 23.810 -1.990 16.299 1.00 35.97 95 LEU A O 1
ATOM 751 N N . SER A 1 96 ? 25.799 -2.810 16.054 1.00 47.84 96 SER A N 1
ATOM 752 C CA . SER A 1 96 ? 27.010 -3.430 16.611 1.00 47.84 96 SER A CA 1
ATOM 753 C C . SER A 1 96 ? 26.871 -3.808 18.086 1.00 47.84 96 SER A C 1
ATOM 755 O O . SER A 1 96 ? 27.708 -3.416 18.890 1.00 47.84 96 SER A O 1
ATOM 757 N N . HIS A 1 97 ? 25.835 -4.562 18.455 1.00 34.66 97 HIS A N 1
ATOM 758 C CA . HIS A 1 97 ? 25.984 -5.622 19.453 1.00 34.66 97 HIS A CA 1
ATOM 759 C C . HIS A 1 97 ? 24.773 -6.557 19.462 1.00 34.66 97 HIS A C 1
ATOM 761 O O . HIS A 1 97 ? 23.626 -6.124 19.428 1.00 34.66 97 HIS A O 1
ATOM 767 N N . THR A 1 98 ? 25.089 -7.843 19.529 1.00 44.50 98 THR A N 1
ATOM 768 C CA . THR A 1 98 ? 24.250 -9.000 19.824 1.00 44.50 98 THR A CA 1
ATOM 769 C C . THR A 1 98 ? 23.124 -8.681 20.811 1.00 44.50 98 THR A C 1
ATOM 771 O O . THR A 1 98 ? 23.389 -8.429 21.986 1.00 44.50 98 THR A O 1
ATOM 774 N N . LEU A 1 99 ? 21.874 -8.746 20.355 1.00 36.09 99 LEU A N 1
ATOM 775 C CA . LEU A 1 99 ? 20.721 -8.926 21.229 1.00 36.09 99 LEU A CA 1
ATOM 776 C C . LEU A 1 99 ? 19.995 -10.182 20.772 1.00 36.09 99 LEU A C 1
ATOM 778 O O . LEU A 1 99 ? 19.441 -10.221 19.680 1.00 36.09 99 LEU A O 1
ATOM 782 N N . ASP A 1 100 ? 20.147 -11.197 21.618 1.00 39.28 100 ASP A N 1
ATOM 783 C CA . ASP A 1 100 ? 19.310 -12.373 21.851 1.00 39.28 100 ASP A CA 1
ATOM 784 C C . ASP A 1 100 ? 18.018 -12.402 21.012 1.00 39.28 100 ASP A C 1
ATOM 786 O O . ASP A 1 100 ? 16.929 -12.063 21.477 1.00 39.28 100 ASP A O 1
ATOM 790 N N . TYR A 1 101 ? 18.152 -12.767 19.736 1.00 37.59 101 TYR A N 1
ATOM 791 C CA . TYR A 1 101 ? 17.013 -13.114 18.904 1.00 37.59 101 TYR A CA 1
ATOM 792 C C . TYR A 1 101 ? 16.686 -14.572 19.181 1.00 37.59 101 TYR A C 1
ATOM 794 O O . TYR A 1 101 ? 17.519 -15.461 19.002 1.00 37.59 101 TYR A O 1
ATOM 802 N N . ASP A 1 102 ? 15.469 -14.773 19.671 1.00 32.16 102 ASP A N 1
ATOM 803 C CA . ASP A 1 102 ? 14.892 -16.055 20.040 1.00 32.16 102 ASP A CA 1
ATOM 804 C C . ASP A 1 102 ? 15.211 -17.118 18.971 1.00 32.16 102 ASP A C 1
ATOM 806 O O . ASP A 1 102 ? 14.804 -17.013 17.809 1.00 32.16 102 ASP A O 1
ATOM 810 N N . LYS A 1 103 ? 15.991 -18.130 19.370 1.00 36.09 103 LYS A N 1
ATOM 811 C CA . LYS A 1 103 ? 16.495 -19.252 18.559 1.00 36.09 103 LYS A CA 1
ATOM 812 C C . LYS A 1 103 ? 15.362 -20.175 18.093 1.00 36.09 103 LYS A C 1
ATOM 814 O O . LYS A 1 103 ? 15.282 -21.337 18.488 1.00 36.09 103 LYS A O 1
ATOM 819 N N . LYS A 1 104 ? 14.463 -19.674 17.249 1.00 35.62 104 LYS A N 1
ATOM 820 C CA . LYS A 1 104 ? 13.378 -20.481 16.673 1.00 35.62 104 LYS A CA 1
ATOM 821 C C . LYS A 1 104 ? 13.346 -20.526 15.149 1.00 35.62 104 LYS A C 1
ATOM 823 O O . LYS A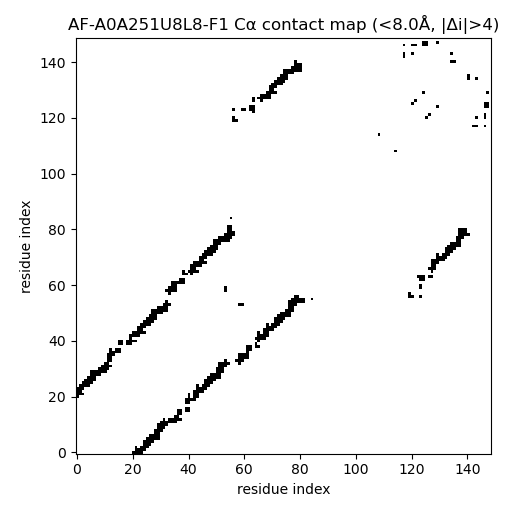 1 104 ? 12.555 -21.286 14.607 1.00 35.62 104 LYS A O 1
ATOM 828 N N . PHE A 1 105 ? 14.226 -19.794 14.465 1.00 40.34 105 PHE A N 1
ATOM 829 C CA . PHE A 1 105 ? 14.258 -19.751 12.995 1.00 40.34 105 PHE A CA 1
ATOM 830 C C . PHE A 1 105 ? 15.627 -20.062 12.362 1.00 40.34 105 PHE A C 1
ATOM 832 O O . PHE A 1 105 ? 15.771 -19.959 11.148 1.00 40.34 105 PHE A O 1
ATOM 839 N N . GLU A 1 106 ? 16.619 -20.504 13.141 1.00 37.50 106 GLU A N 1
ATOM 840 C CA . GLU A 1 106 ? 17.979 -20.794 12.641 1.00 37.50 106 GLU A CA 1
ATOM 841 C C . GLU A 1 106 ? 18.245 -22.260 12.243 1.00 37.50 106 GLU A C 1
ATOM 843 O O . GLU A 1 106 ? 19.389 -22.629 12.002 1.00 37.50 106 GLU A O 1
ATOM 848 N N . GLU A 1 107 ? 17.226 -23.110 12.099 1.00 35.31 107 GLU A N 1
ATOM 849 C CA . GLU A 1 107 ? 17.420 -24.510 11.668 1.00 35.31 107 GLU A CA 1
ATOM 850 C C . GLU A 1 107 ? 16.978 -24.801 10.221 1.00 35.31 107 GLU A C 1
ATOM 852 O O . GLU A 1 107 ? 16.541 -25.906 9.928 1.00 35.31 107 GLU A O 1
ATOM 857 N N . VAL A 1 108 ? 17.102 -23.853 9.275 1.00 36.75 108 VAL A N 1
ATOM 858 C CA . VAL A 1 108 ? 16.972 -24.173 7.824 1.00 36.75 108 VAL A CA 1
ATOM 859 C C . VAL A 1 108 ? 17.902 -23.350 6.904 1.00 36.75 108 VAL A C 1
ATOM 861 O O . VAL A 1 108 ? 17.681 -23.280 5.702 1.00 36.75 108 VAL A O 1
ATOM 864 N N . ALA A 1 109 ? 18.973 -22.727 7.400 1.00 39.44 109 ALA A N 1
ATOM 865 C CA . ALA A 1 109 ? 19.844 -21.902 6.549 1.00 39.44 109 ALA A CA 1
ATOM 866 C C . ALA A 1 109 ? 21.227 -22.536 6.338 1.00 39.44 109 ALA A C 1
ATOM 868 O O . ALA A 1 109 ? 22.228 -22.116 6.912 1.00 39.44 109 ALA A O 1
ATOM 869 N N . ASN A 1 110 ? 21.292 -23.540 5.461 1.00 34.78 110 ASN A N 1
ATOM 870 C CA . ASN A 1 110 ? 22.550 -23.926 4.827 1.00 34.78 110 ASN A CA 1
ATOM 871 C C . ASN A 1 110 ? 22.913 -22.876 3.768 1.00 34.78 110 ASN A C 1
ATOM 873 O O . ASN A 1 110 ? 22.517 -23.008 2.617 1.00 34.78 110 ASN A O 1
ATOM 877 N N . GLY A 1 111 ? 23.664 -21.850 4.175 1.00 39.59 111 GLY A N 1
ATOM 878 C CA . GLY A 1 111 ? 24.595 -21.113 3.311 1.00 39.59 111 GLY A CA 1
ATOM 879 C C . GLY A 1 111 ? 24.057 -20.551 1.993 1.00 39.59 111 GLY A C 1
ATOM 880 O O . GLY A 1 111 ? 24.805 -20.543 1.019 1.00 39.59 111 GLY A O 1
ATOM 881 N N . ASP A 1 112 ? 22.807 -20.094 1.951 1.00 35.25 112 ASP A N 1
ATOM 882 C CA . ASP A 1 112 ? 22.220 -19.489 0.757 1.00 35.25 112 ASP A CA 1
ATOM 883 C C . ASP A 1 112 ? 22.033 -17.977 0.968 1.00 35.25 112 ASP A C 1
ATOM 885 O O . ASP A 1 112 ? 21.484 -17.531 1.979 1.00 35.25 112 ASP A O 1
ATOM 889 N N . GLU A 1 113 ? 22.491 -17.179 0.001 1.00 43.81 113 GLU A N 1
ATOM 890 C CA . GLU A 1 113 ? 22.335 -15.713 -0.073 1.00 43.81 113 GLU A CA 1
ATOM 891 C C . GLU A 1 113 ? 20.854 -15.266 -0.103 1.00 43.81 113 GLU A C 1
ATOM 893 O O . GLU A 1 113 ? 20.548 -14.077 -0.108 1.00 43.81 113 GLU A O 1
ATOM 898 N N . THR A 1 114 ? 19.914 -16.211 -0.083 1.00 45.81 114 THR A N 1
ATOM 899 C CA . THR A 1 114 ? 18.458 -16.019 -0.094 1.00 45.81 114 THR A CA 1
ATOM 900 C C . THR A 1 114 ? 17.849 -15.662 1.266 1.00 45.81 114 THR A C 1
ATOM 902 O O . THR A 1 114 ? 16.679 -15.289 1.326 1.00 45.81 114 THR A O 1
ATOM 905 N N . VAL A 1 115 ? 18.620 -15.699 2.362 1.00 44.28 115 VAL A N 1
ATOM 906 C CA . VAL A 1 115 ? 18.165 -15.253 3.703 1.00 44.28 115 VAL A CA 1
ATOM 907 C C . VAL A 1 115 ? 18.166 -13.715 3.841 1.00 44.28 115 VAL A C 1
ATOM 909 O O . VAL A 1 115 ? 17.804 -13.158 4.879 1.00 44.28 115 VAL A O 1
ATOM 912 N N . VAL A 1 116 ? 18.535 -12.985 2.785 1.00 50.50 116 VAL A N 1
ATOM 913 C CA . VAL A 1 116 ? 18.560 -11.519 2.778 1.00 50.50 116 VAL A CA 1
ATOM 914 C C . VAL A 1 116 ? 17.131 -10.939 2.851 1.00 50.50 116 VAL A C 1
ATOM 916 O O . VAL A 1 116 ? 16.383 -10.927 1.880 1.00 50.50 116 VAL A O 1
ATOM 919 N N . ASN A 1 117 ? 16.820 -10.362 4.019 1.00 55.56 117 ASN A N 1
ATOM 920 C CA . ASN A 1 117 ? 15.917 -9.217 4.243 1.00 55.56 117 ASN A CA 1
ATOM 921 C C . ASN A 1 117 ? 14.392 -9.429 4.321 1.00 55.56 117 ASN A C 1
ATOM 923 O O . ASN A 1 117 ? 13.615 -8.573 3.903 1.00 55.56 117 ASN A O 1
ATOM 927 N N . PHE A 1 118 ? 13.937 -10.456 5.040 1.00 60.38 118 PHE A N 1
ATOM 928 C CA . PHE A 1 118 ? 12.554 -10.507 5.563 1.00 60.38 118 PHE A CA 1
ATOM 929 C C . PHE A 1 118 ? 12.187 -9.331 6.484 1.00 60.38 118 PHE A C 1
ATOM 931 O O . PHE A 1 118 ? 11.014 -9.000 6.665 1.00 60.38 118 PHE A O 1
ATOM 938 N N . TRP A 1 119 ? 13.200 -8.690 7.069 1.00 69.81 119 TRP A N 1
ATOM 939 C CA . TRP A 1 119 ? 13.049 -7.578 8.001 1.00 69.81 119 TRP A CA 1
ATOM 940 C C . TRP A 1 119 ? 12.306 -6.377 7.412 1.00 69.81 119 TRP A C 1
ATOM 942 O O . TRP A 1 119 ? 11.588 -5.710 8.150 1.00 69.81 119 TRP A O 1
ATOM 952 N N . GLU A 1 120 ? 12.425 -6.109 6.107 1.00 75.12 120 GLU A N 1
ATOM 953 C CA . GLU A 1 120 ? 11.710 -4.994 5.466 1.00 75.12 120 GLU A CA 1
ATOM 954 C C . GLU A 1 120 ? 10.198 -5.242 5.461 1.00 75.12 120 GLU A C 1
ATOM 956 O O . GLU A 1 120 ? 9.422 -4.385 5.887 1.00 75.12 120 GLU A O 1
ATOM 961 N N . ALA A 1 121 ? 9.779 -6.453 5.082 1.00 79.19 121 ALA A N 1
ATOM 962 C CA . ALA A 1 121 ? 8.382 -6.860 5.161 1.00 79.19 121 ALA A CA 1
ATOM 963 C C . ALA A 1 121 ? 7.873 -6.804 6.611 1.00 79.19 121 ALA A C 1
ATOM 965 O O . ALA A 1 121 ? 6.816 -6.232 6.867 1.00 79.19 121 ALA A O 1
ATOM 966 N N . TYR A 1 122 ? 8.643 -7.318 7.577 1.00 81.62 122 TYR A N 1
ATOM 967 C CA . TYR A 1 122 ? 8.280 -7.239 8.996 1.00 81.62 122 TYR A CA 1
ATOM 968 C C . TYR A 1 122 ? 8.161 -5.791 9.497 1.00 81.62 122 TYR A C 1
ATOM 970 O O . TYR A 1 122 ? 7.217 -5.462 10.212 1.00 81.62 122 TYR A O 1
ATOM 978 N N . SER A 1 123 ? 9.062 -4.897 9.087 1.00 81.94 123 SER A N 1
ATOM 979 C CA . SER A 1 123 ? 9.029 -3.481 9.471 1.00 81.94 123 SER A CA 1
ATOM 980 C C . SER A 1 123 ? 7.767 -2.762 8.978 1.00 81.94 123 SER A C 1
ATOM 982 O O . SER A 1 123 ? 7.249 -1.877 9.663 1.00 81.94 123 SER A O 1
ATOM 984 N N . ILE A 1 124 ? 7.244 -3.163 7.816 1.00 86.25 124 ILE A N 1
ATOM 985 C CA . ILE A 1 124 ? 6.049 -2.571 7.207 1.00 86.25 124 ILE A CA 1
ATOM 986 C C . ILE A 1 124 ? 4.772 -3.211 7.761 1.00 86.25 124 ILE A C 1
ATOM 988 O O . ILE A 1 124 ? 3.864 -2.503 8.200 1.00 86.25 124 ILE A O 1
ATOM 992 N N . PHE A 1 125 ? 4.702 -4.544 7.752 1.00 86.12 125 PHE A N 1
ATOM 993 C CA . PHE A 1 125 ? 3.484 -5.297 8.046 1.00 86.12 125 PHE A CA 1
ATOM 994 C C . PHE A 1 125 ? 3.332 -5.684 9.517 1.00 86.12 125 PHE A C 1
ATOM 996 O O . PHE A 1 125 ? 2.204 -5.763 9.994 1.00 86.12 125 PHE A O 1
ATOM 1003 N N . GLY A 1 126 ? 4.426 -5.869 10.263 1.00 84.69 126 GLY A N 1
ATOM 1004 C CA . GLY A 1 126 ? 4.388 -6.374 11.643 1.00 84.69 126 GLY A CA 1
ATOM 1005 C C . GLY A 1 126 ? 3.644 -5.461 12.625 1.00 84.69 126 GLY A C 1
ATOM 1006 O O . GLY A 1 126 ? 3.162 -5.909 13.659 1.00 84.69 126 GLY A O 1
ATOM 1007 N N . GLY A 1 127 ? 3.504 -4.173 12.296 1.00 85.38 127 GLY A N 1
ATOM 1008 C CA . GLY A 1 127 ? 2.710 -3.209 13.064 1.00 85.38 127 GLY A CA 1
ATOM 1009 C C . GLY A 1 127 ? 1.281 -2.991 12.552 1.00 85.38 127 GLY A C 1
ATOM 1010 O O . GLY A 1 127 ? 0.629 -2.044 13.007 1.00 85.38 127 GLY A O 1
ATOM 1011 N N . LEU A 1 128 ? 0.823 -3.778 11.575 1.00 89.25 128 LEU A N 1
ATOM 1012 C CA . LEU A 1 128 ? -0.503 -3.688 10.965 1.00 89.25 128 LEU A CA 1
ATOM 1013 C C . LEU A 1 128 ? -1.372 -4.869 11.394 1.00 89.25 128 LEU A C 1
ATOM 1015 O O . LEU A 1 128 ? -0.887 -5.958 11.667 1.00 89.25 128 LEU A O 1
ATOM 1019 N N . ASN A 1 129 ? -2.684 -4.650 11.428 1.00 90.38 129 ASN A N 1
ATOM 1020 C CA . ASN A 1 129 ? -3.656 -5.690 11.757 1.00 90.38 129 ASN A CA 1
ATOM 1021 C C . ASN A 1 129 ? -4.397 -6.129 10.486 1.00 90.38 129 ASN A C 1
ATOM 1023 O O . ASN A 1 129 ? -5.601 -5.911 10.344 1.00 90.38 129 ASN A O 1
ATOM 1027 N N . ILE A 1 130 ? -3.641 -6.641 9.511 1.00 91.88 130 ILE A N 1
ATOM 1028 C CA . ILE A 1 130 ? -4.187 -7.079 8.225 1.00 91.88 130 ILE A CA 1
ATOM 1029 C C . ILE A 1 130 ? -4.972 -8.376 8.431 1.00 91.88 130 ILE A C 1
ATOM 1031 O O . ILE A 1 130 ? -4.455 -9.363 8.936 1.00 91.88 130 ILE A O 1
ATOM 1035 N N . THR A 1 131 ? -6.236 -8.364 8.022 1.00 93.44 131 THR A N 1
ATOM 1036 C CA . THR A 1 131 ? -7.143 -9.521 8.082 1.00 93.44 131 THR A CA 1
ATOM 1037 C C . THR A 1 131 ? -7.227 -10.266 6.755 1.00 93.44 131 THR A C 1
ATOM 1039 O O . THR A 1 131 ? -7.584 -11.439 6.730 1.00 93.44 131 THR A O 1
ATOM 1042 N N . GLN A 1 132 ? -6.934 -9.574 5.651 1.00 94.00 132 GLN A N 1
ATOM 1043 C CA . GLN A 1 132 ? -6.931 -10.123 4.301 1.00 94.00 132 GLN A CA 1
ATOM 1044 C C . GLN A 1 132 ? -5.791 -9.481 3.515 1.00 94.00 132 GLN A C 1
ATOM 1046 O O . GLN A 1 132 ? -5.721 -8.253 3.418 1.00 94.00 132 GLN A O 1
ATOM 1051 N N . LEU A 1 133 ? -4.917 -10.322 2.971 1.00 93.00 133 LEU A N 1
ATOM 1052 C CA . LEU A 1 133 ? -3.829 -9.922 2.094 1.00 93.00 133 LEU A CA 1
ATOM 1053 C C . LEU A 1 133 ? -3.846 -10.796 0.844 1.00 93.00 133 LEU A C 1
ATOM 1055 O O . LEU A 1 133 ? -3.724 -12.014 0.960 1.00 93.00 133 LEU A O 1
ATOM 1059 N N . ASP A 1 134 ? -3.931 -10.169 -0.325 1.00 93.88 134 ASP A N 1
ATOM 1060 C CA . ASP A 1 134 ? -3.590 -10.814 -1.592 1.00 93.88 134 ASP A CA 1
ATOM 1061 C C . ASP A 1 134 ? -2.256 -10.261 -2.097 1.00 93.88 134 ASP A C 1
ATOM 1063 O O . ASP A 1 134 ? -2.042 -9.050 -2.177 1.00 93.88 134 ASP A O 1
ATOM 1067 N N . ASN A 1 135 ? -1.326 -11.159 -2.391 1.00 91.19 135 ASN A N 1
ATOM 1068 C CA . ASN A 1 135 ? -0.009 -10.843 -2.922 1.00 91.19 135 ASN A CA 1
ATOM 1069 C C . ASN A 1 135 ? 0.372 -11.743 -4.105 1.00 91.19 135 ASN A C 1
ATOM 1071 O O . ASN A 1 135 ? 1.552 -11.802 -4.469 1.00 91.19 135 ASN A O 1
ATOM 1075 N N . MET A 1 136 ? -0.608 -12.430 -4.703 1.00 92.25 136 MET A N 1
ATOM 1076 C CA . MET A 1 136 ? -0.405 -13.339 -5.826 1.00 92.25 136 MET A CA 1
ATOM 1077 C C . MET A 1 136 ? 0.367 -12.658 -6.960 1.00 92.25 136 MET A C 1
ATOM 1079 O O . MET A 1 136 ? 0.191 -11.476 -7.220 1.00 92.25 136 MET A O 1
ATOM 1083 N N . GLY A 1 137 ? 1.236 -13.391 -7.656 1.00 89.94 137 GLY A N 1
ATOM 1084 C CA . GLY A 1 137 ? 1.960 -12.859 -8.816 1.00 89.94 137 GLY A CA 1
ATOM 1085 C C . GLY A 1 137 ? 3.183 -11.996 -8.489 1.00 89.94 137 GLY A C 1
ATOM 1086 O O . GLY A 1 137 ? 3.860 -11.574 -9.417 1.00 89.94 137 GLY A O 1
ATOM 1087 N N . ASN A 1 138 ? 3.513 -11.784 -7.210 1.00 88.94 138 ASN A N 1
ATOM 1088 C CA . ASN A 1 138 ? 4.799 -11.213 -6.797 1.00 88.94 138 ASN A CA 1
ATOM 1089 C C . ASN A 1 138 ? 5.848 -12.309 -6.565 1.00 88.94 138 ASN A C 1
ATOM 1091 O O . ASN A 1 138 ? 5.525 -13.384 -6.055 1.00 88.94 138 ASN A O 1
ATOM 1095 N N . ALA A 1 139 ? 7.122 -12.015 -6.831 1.00 83.50 139 ALA A N 1
ATOM 1096 C CA . ALA A 1 139 ? 8.221 -12.936 -6.530 1.00 83.50 139 ALA A CA 1
ATOM 1097 C C . ALA A 1 139 ? 8.380 -13.170 -5.015 1.00 83.50 139 ALA A C 1
ATOM 1099 O O . ALA A 1 139 ? 8.667 -14.282 -4.579 1.00 83.50 139 ALA A O 1
ATOM 1100 N N . ALA A 1 140 ? 8.111 -12.146 -4.198 1.00 72.62 140 ALA A N 1
ATOM 1101 C CA . ALA A 1 140 ? 8.178 -12.230 -2.741 1.00 72.62 140 ALA A CA 1
ATOM 1102 C C . ALA A 1 140 ? 6.909 -12.791 -2.064 1.00 72.62 140 ALA A C 1
ATOM 1104 O O . ALA A 1 140 ? 6.792 -12.713 -0.839 1.00 72.62 140 ALA A O 1
ATOM 1105 N N . ALA A 1 141 ? 5.947 -13.346 -2.814 1.00 68.81 141 ALA A N 1
ATOM 1106 C CA . ALA A 1 141 ? 4.645 -13.744 -2.268 1.00 68.81 141 ALA A CA 1
ATOM 1107 C C . ALA A 1 141 ? 4.744 -14.739 -1.092 1.00 68.81 141 ALA A C 1
ATOM 1109 O O . ALA A 1 141 ? 4.021 -14.615 -0.102 1.00 68.81 141 ALA A O 1
ATOM 1110 N N . ILE A 1 142 ? 5.687 -15.683 -1.165 1.00 61.88 142 ILE A N 1
ATOM 1111 C CA . ILE A 1 142 ? 5.928 -16.694 -0.121 1.00 61.88 142 ILE A CA 1
ATOM 1112 C C . ILE A 1 142 ? 6.400 -16.037 1.186 1.00 61.88 142 ILE A C 1
ATOM 1114 O O . ILE A 1 142 ? 6.012 -16.449 2.275 1.00 61.88 142 ILE A O 1
ATOM 1118 N N . TYR A 1 143 ? 7.205 -14.984 1.086 1.00 65.44 143 TYR A N 1
ATOM 1119 C CA . TYR A 1 143 ? 7.879 -14.372 2.226 1.00 65.44 143 TYR A CA 1
ATOM 1120 C C . TYR A 1 143 ? 6.963 -13.471 3.054 1.00 65.44 143 TYR A C 1
ATOM 1122 O O . TYR A 1 143 ? 7.064 -13.444 4.277 1.00 65.44 143 TYR A O 1
ATOM 1130 N N . VAL A 1 144 ? 6.032 -12.768 2.405 1.00 66.69 144 VAL A N 1
ATOM 1131 C CA . VAL A 1 144 ? 5.073 -11.898 3.105 1.00 66.69 144 VAL A CA 1
ATOM 1132 C C . VAL A 1 144 ? 4.085 -12.715 3.944 1.00 66.69 144 VAL A C 1
ATOM 1134 O O . VAL A 1 144 ? 3.682 -12.272 5.016 1.00 66.69 144 VAL A O 1
ATOM 1137 N N . MET A 1 145 ? 3.747 -13.930 3.504 1.00 63.88 145 MET A N 1
ATOM 1138 C CA . MET A 1 145 ? 2.866 -14.827 4.258 1.00 63.88 145 MET A CA 1
ATOM 1139 C C . MET A 1 145 ? 3.503 -15.293 5.573 1.00 63.88 145 MET A C 1
ATOM 1141 O O . MET A 1 145 ? 2.814 -15.327 6.585 1.00 63.88 145 MET A O 1
ATOM 1145 N N . CYS A 1 146 ? 4.816 -15.557 5.593 1.00 62.12 146 CYS A N 1
ATOM 1146 C CA . CYS A 1 146 ? 5.539 -15.944 6.813 1.00 62.12 146 CYS A CA 1
ATOM 1147 C C . CYS A 1 146 ? 5.608 -14.837 7.879 1.00 62.12 146 CYS A C 1
ATOM 1149 O O . CYS A 1 146 ? 5.842 -15.132 9.045 1.00 62.12 146 CYS A O 1
ATOM 1151 N N . VAL A 1 147 ? 5.454 -13.565 7.496 1.00 63.75 147 VAL A N 1
ATOM 1152 C CA . VAL A 1 147 ? 5.529 -12.414 8.418 1.00 63.75 147 VAL A CA 1
ATOM 1153 C C . VAL A 1 147 ? 4.203 -12.168 9.148 1.00 63.75 147 VAL A C 1
ATOM 1155 O O . VAL A 1 147 ? 4.197 -11.563 10.218 1.00 63.75 147 VAL A O 1
ATOM 1158 N N . LEU A 1 148 ? 3.082 -12.605 8.570 1.00 63.31 148 LEU A N 1
ATOM 1159 C CA . LEU A 1 148 ? 1.732 -12.358 9.092 1.00 63.31 148 LEU A CA 1
ATOM 1160 C C . LEU A 1 148 ? 1.144 -13.537 9.888 1.00 63.31 148 LEU A C 1
ATOM 1162 O O . LEU A 1 148 ? 0.054 -13.399 10.443 1.00 63.31 148 LEU A O 1
ATOM 1166 N N . SER A 1 149 ? 1.839 -14.676 9.921 1.00 57.03 149 SER A N 1
ATOM 1167 C CA . SER A 1 149 ? 1.487 -15.897 10.665 1.00 57.03 149 SER A CA 1
ATOM 1168 C C . SER A 1 149 ? 2.151 -15.953 12.034 1.00 57.03 149 SER A C 1
ATOM 1170 O O . SER A 1 149 ? 1.444 -16.283 13.012 1.00 57.03 149 SER A O 1
#

Foldseek 3Di:
DADEDAPVQDAADDAPLVVCPHQHYHHEHHAYQAHPNCLSNQNHAYYEHHNYAPAELRSLQSLQNNQNHAYYEHAQYAYPVDPDPVVVVVPDDDDDDDDDDPPPPPPPDDPDPVVPDLPSLLSNPVSYNYNYYHHHNYPCRVSNVVNND

InterPro domains:
  IPR001611 Leucine-rich repeat [PF13516] (67-80)
  IPR001611 Leucine-rich repeat [PS51450] (21-42)
  IPR001611 Leucine-rich repeat [PS51450] (43-64)
  IPR025875 Leucine rich repeat 4 [PF12799] (22-61)
  IPR032675 Leucine-rich repeat domain superfamily [G3DSA:3.80.10.10] (1-107)
  IPR050836 SDS22/Internalin LRR-containing [PTHR46652] (3-79)

Nearest PDB structures (foldseek):
  6obn-assembly2_D  TM=8.791E-01  e=1.757E-03  Homo sapiens
  8glv-assembly1_Gg  TM=7.301E-01  e=1.314E-03  Chlamydomonas reinhardtii
  8axj-assembly1_A  TM=7.737E-01  e=1.001E-02  Trypanosoma brucei brucei TREU927
  8bx8-assembly1_Q  TM=6.859E-01  e=3.137E-03  Tetrahymena thermophila
  6mky-assembly1_A  TM=3.749E-01  e=1.393E-03  Homo sapiens

Mean predicted aligned error: 10.34 Å

Sequence (149 aa):
MCLRLNSLSLSQIGSFDRLLWVQSLDLSHNQLHSIEGLEALQLLSCLNLSHNNLSSFTALDPLRFLKSLRVLDISYNEIGAHTVDTRRHLCSSPLSHTLDYDKKFEEVANGDETVVNFWEAYSIFGGLNITQLDNMGNAAAIYVMCVLS